Protein AF-A0A6A7AJB4-F1 (afdb_monomer_lite)

Organism: NCBI:txid1469910

Secondary structure (DSSP, 8-state):
--HHHHHHHHHHHHHHHHHHHHHHHT--TTS-TT-SEETTTEEHHHHHHHHHHHTTTTSS-HHHHHHHHHHHHHHHHHHHHHHHHHHHHHHHH-HHHHHHHHHHHHHHH-TTHHHH-PPP-HHHHHH-HHHHHHHHHHHHHH---------SS--EETTEE-

Sequence (162 aa):
MKPNARKSRDNCIEAMKLWRQHAVEHMDSSVKDDAAWDPEWGLGAIKRRNKLVDATEGLFEEEGRASIDLALIWSLNSNVIPASFWYLTEVLASKDIFERIQNEIEHECGPGIASSGEMLDPVRQINNALLQAVYAETLRLHVATLITRTVKKGQTVRSWLL

pLDDT: mean 89.17, std 8.49, range [57.12, 97.62]

Radius of gyration: 21.43 Å; chains: 1; bounding box: 51×44×53 Å

Foldseek 3Di:
DPPVVVVVVVVQLVVLLVLVVQLVVPPDPVDDLPDCQDPSQGGSVSVVVVVVVVVVVPPDDSSRNSVVVSVVVCVCCVPVVLLVVLLVVVLVVDPVLVVVVVVQCCVVVPPQCVPPVDDDPVVVLVPDPSNVVSSVVSCVVPPDDDDDDDDPDFDDDPNDTD

InterPro domains:
  IPR036396 Cytochrome P450 superfamily [G3DSA:1.10.630.10] (1-162)
  IPR036396 Cytochrome P450 superfamily [SSF48264] (44-159)
  IPR050529 Lanosterol 14-alpha demethylase-like [PTHR24304] (3-158)

Structure (mmCIF, N/CA/C/O backbone):
data_AF-A0A6A7AJB4-F1
#
_entry.id   AF-A0A6A7AJB4-F1
#
loop_
_atom_site.group_PDB
_atom_site.id
_atom_site.type_symbol
_atom_site.label_atom_id
_atom_site.label_alt_id
_atom_site.label_comp_id
_atom_site.label_asym_id
_atom_site.label_entity_id
_atom_site.label_seq_id
_atom_site.pdbx_PDB_ins_code
_atom_site.Cartn_x
_atom_site.Cartn_y
_atom_site.Cartn_z
_atom_site.occupancy
_atom_site.B_iso_or_equiv
_atom_site.auth_seq_id
_atom_site.auth_comp_id
_atom_site.auth_asym_id
_atom_site.auth_atom_id
_atom_site.pdbx_PDB_model_num
ATOM 1 N N . MET A 1 1 ? -13.708 -0.294 -22.972 1.00 58.53 1 MET A N 1
ATOM 2 C CA . MET A 1 1 ? -13.117 0.790 -22.148 1.00 58.53 1 MET A CA 1
ATOM 3 C C . MET A 1 1 ? -13.329 2.115 -22.878 1.00 58.53 1 MET A C 1
ATOM 5 O O . MET A 1 1 ? -13.199 2.113 -24.096 1.00 58.53 1 MET A O 1
ATOM 9 N N . LYS A 1 2 ? -13.708 3.213 -22.204 1.00 80.31 2 LYS A N 1
ATOM 10 C CA . LYS A 1 2 ? -13.909 4.520 -22.873 1.00 80.31 2 LYS A CA 1
ATOM 11 C C . LYS A 1 2 ? -12.577 4.997 -23.500 1.00 80.31 2 LYS A C 1
ATOM 13 O O . LYS A 1 2 ? -11.558 4.853 -22.823 1.00 80.31 2 LYS A O 1
ATOM 18 N N . PRO A 1 3 ? -12.544 5.573 -24.722 1.00 76.06 3 PRO A N 1
ATOM 19 C CA . PRO A 1 3 ? -11.293 5.928 -25.415 1.00 76.06 3 PRO A CA 1
ATOM 20 C C . PRO A 1 3 ? -10.328 6.782 -24.580 1.00 76.06 3 PRO A C 1
ATOM 22 O O . PRO A 1 3 ? -9.131 6.508 -24.533 1.00 76.06 3 PRO A O 1
ATOM 25 N N . ASN A 1 4 ? -10.861 7.747 -23.828 1.00 89.31 4 ASN A N 1
ATOM 26 C CA . ASN A 1 4 ? -10.058 8.621 -22.970 1.00 89.31 4 ASN A CA 1
ATOM 27 C C . ASN A 1 4 ? -9.389 7.867 -21.813 1.00 89.31 4 ASN A C 1
ATOM 29 O O . ASN A 1 4 ? -8.242 8.148 -21.495 1.00 89.31 4 ASN A O 1
ATOM 33 N N . ALA A 1 5 ? -10.060 6.870 -21.229 1.00 88.38 5 ALA A N 1
ATOM 34 C CA . ALA A 1 5 ? -9.483 6.066 -20.151 1.00 88.38 5 ALA A CA 1
ATOM 35 C C . ALA A 1 5 ? -8.301 5.219 -20.644 1.00 88.38 5 ALA A C 1
ATOM 37 O O . ALA A 1 5 ? -7.328 5.033 -19.919 1.00 88.38 5 ALA A O 1
ATOM 38 N N . ARG A 1 6 ? -8.365 4.743 -21.897 1.00 89.31 6 ARG A N 1
ATOM 39 C CA . ARG A 1 6 ? -7.240 4.046 -22.532 1.00 89.31 6 ARG A CA 1
ATOM 40 C C . ARG A 1 6 ? -6.056 4.986 -22.700 1.00 89.31 6 ARG A C 1
ATOM 42 O O . ARG A 1 6 ? -4.981 4.671 -22.215 1.00 89.31 6 ARG A O 1
ATOM 49 N N . LYS A 1 7 ? -6.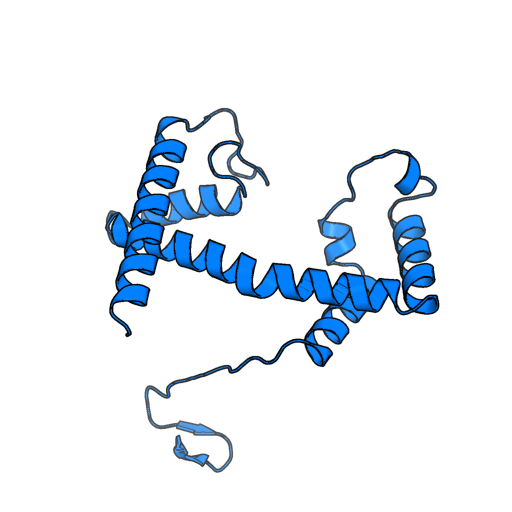288 6.166 -23.280 1.00 94.12 7 LYS A N 1
ATOM 50 C CA . LYS A 1 7 ? -5.242 7.177 -23.463 1.00 94.12 7 LYS A CA 1
ATOM 51 C C . LYS A 1 7 ? -4.581 7.576 -22.138 1.00 94.12 7 LYS A C 1
ATOM 53 O O . LYS A 1 7 ? -3.364 7.645 -22.068 1.00 94.12 7 LYS A O 1
ATOM 58 N N . SER A 1 8 ? -5.363 7.798 -21.079 1.00 93.94 8 SER A N 1
ATOM 59 C CA . SER A 1 8 ? -4.820 8.125 -19.755 1.00 93.94 8 SER A CA 1
ATOM 60 C C . SER A 1 8 ? -3.950 7.007 -19.188 1.00 93.94 8 SER A C 1
ATOM 62 O O . SER A 1 8 ? -2.867 7.283 -18.686 1.00 93.94 8 SER A O 1
ATOM 64 N N . ARG A 1 9 ? -4.395 5.750 -19.294 1.00 94.06 9 ARG A N 1
ATOM 65 C CA . ARG A 1 9 ? -3.598 4.597 -18.864 1.00 94.06 9 ARG A CA 1
ATOM 66 C C . ARG A 1 9 ? -2.296 4.501 -19.657 1.00 94.06 9 ARG A C 1
ATOM 68 O O . ARG A 1 9 ? -1.250 4.314 -19.052 1.00 94.06 9 ARG A O 1
ATOM 75 N N . ASP A 1 10 ? -2.366 4.638 -20.977 1.00 95.44 10 ASP A N 1
ATOM 76 C CA . ASP A 1 10 ? -1.194 4.533 -21.848 1.00 95.44 10 ASP A CA 1
ATOM 77 C C . ASP A 1 10 ? -0.172 5.636 -21.495 1.00 95.44 10 ASP A C 1
ATOM 79 O O . ASP A 1 10 ? 1.005 5.344 -21.317 1.00 95.44 10 ASP A O 1
ATOM 83 N N . ASN A 1 11 ? -0.624 6.866 -21.216 1.00 96.31 11 ASN A N 1
ATOM 84 C CA . ASN A 1 11 ? 0.245 7.933 -20.701 1.00 96.31 11 ASN A CA 1
ATOM 85 C C . ASN A 1 11 ? 0.918 7.572 -19.362 1.00 96.31 11 ASN A C 1
ATOM 87 O O . ASN A 1 11 ? 2.086 7.891 -19.156 1.00 96.31 11 ASN A O 1
ATOM 91 N N . CYS A 1 12 ? 0.195 6.932 -18.435 1.00 96.56 12 CYS A N 1
ATOM 92 C CA . CYS A 1 12 ? 0.773 6.490 -17.163 1.00 96.56 12 CYS A CA 1
ATOM 93 C C . CYS A 1 12 ? 1.829 5.396 -17.361 1.00 96.56 12 CYS A C 1
ATOM 95 O O . CYS A 1 12 ? 2.833 5.396 -16.657 1.00 96.56 12 CYS A O 1
ATOM 97 N N . ILE A 1 13 ? 1.614 4.480 -18.308 1.00 97.00 13 ILE A N 1
ATOM 98 C CA . ILE A 1 13 ? 2.590 3.437 -18.644 1.00 97.00 13 ILE A CA 1
ATOM 99 C C . ILE A 1 13 ? 3.866 4.075 -19.200 1.00 97.00 13 ILE A C 1
ATOM 101 O O . ILE A 1 13 ? 4.949 3.746 -18.727 1.00 97.00 13 ILE A O 1
ATOM 105 N N . GLU A 1 14 ? 3.751 5.028 -20.127 1.00 97.62 14 GLU A N 1
ATOM 106 C CA . GLU A 1 14 ? 4.916 5.751 -20.657 1.00 97.62 14 GLU A CA 1
ATOM 107 C C . GLU A 1 14 ? 5.670 6.517 -19.560 1.00 97.62 14 GLU A C 1
ATOM 109 O O . GLU A 1 14 ? 6.895 6.465 -19.495 1.00 97.62 14 GLU A O 1
ATOM 114 N N . ALA A 1 15 ? 4.958 7.151 -18.624 1.00 96.94 15 ALA A N 1
ATOM 115 C CA . ALA A 1 15 ? 5.594 7.791 -17.473 1.00 96.94 15 ALA A CA 1
ATOM 116 C C . ALA A 1 15 ? 6.353 6.787 -16.582 1.00 96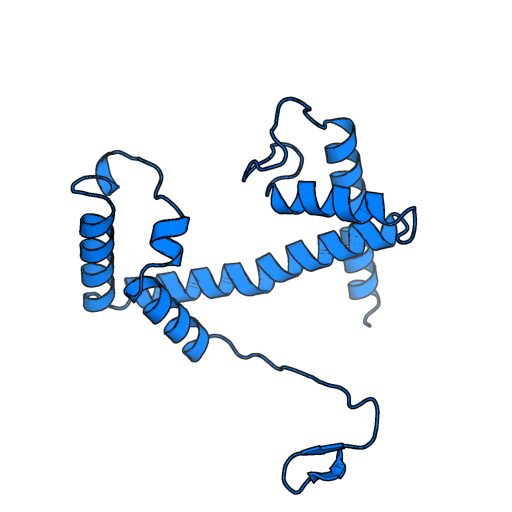.94 15 ALA A C 1
ATOM 118 O O . ALA A 1 15 ? 7.444 7.097 -16.104 1.00 96.94 15 ALA A O 1
ATOM 119 N N . MET A 1 16 ? 5.812 5.579 -16.379 1.00 95.56 16 MET A N 1
ATOM 120 C CA . MET A 1 16 ? 6.500 4.524 -15.625 1.00 95.56 16 MET A CA 1
ATOM 121 C C . MET A 1 16 ? 7.745 4.007 -16.352 1.00 95.56 16 MET A C 1
ATOM 123 O O . MET A 1 16 ? 8.742 3.734 -15.688 1.00 95.56 16 MET A O 1
ATOM 127 N N . LYS A 1 17 ? 7.724 3.903 -17.688 1.00 95.69 17 LYS A N 1
ATOM 128 C CA . LYS A 1 17 ? 8.914 3.552 -18.484 1.00 95.69 17 LYS A CA 1
ATOM 129 C C 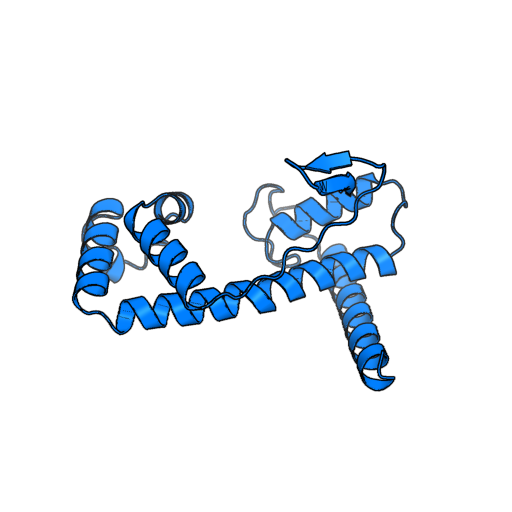. LYS A 1 17 ? 10.032 4.571 -18.277 1.00 95.69 17 LYS A C 1
ATOM 131 O O . LYS A 1 17 ? 11.135 4.193 -17.898 1.00 95.69 17 LYS A O 1
ATOM 136 N N . LEU A 1 18 ? 9.709 5.860 -18.415 1.00 96.00 18 LEU A N 1
ATOM 137 C CA . LEU A 1 18 ? 10.660 6.956 -18.208 1.00 96.00 18 LEU A CA 1
ATOM 138 C C . LEU A 1 18 ? 11.238 6.961 -16.788 1.00 96.00 18 LEU A C 1
ATOM 140 O O . LEU A 1 18 ? 12.451 7.061 -16.617 1.00 96.00 18 LEU A O 1
ATOM 144 N N . TRP A 1 19 ? 10.386 6.816 -15.768 1.00 95.00 19 TRP A N 1
ATOM 145 C CA . TRP A 1 19 ? 10.837 6.724 -14.377 1.00 95.00 19 TRP A CA 1
ATOM 146 C C . TRP A 1 19 ? 11.762 5.521 -14.156 1.00 95.00 19 TRP A C 1
ATOM 148 O O . TRP A 1 19 ? 12.808 5.647 -13.525 1.00 95.00 19 TRP A O 1
ATOM 158 N N . ARG A 1 20 ? 11.411 4.357 -14.708 1.00 92.75 20 ARG A N 1
ATOM 159 C CA . ARG A 1 20 ? 12.209 3.139 -14.554 1.00 92.75 20 ARG A CA 1
ATOM 160 C C . ARG A 1 20 ? 13.561 3.260 -15.247 1.00 92.75 20 ARG A C 1
ATOM 162 O O . ARG A 1 20 ? 14.568 2.865 -14.668 1.00 92.75 20 ARG A O 1
ATOM 169 N N . GLN A 1 21 ? 13.585 3.799 -16.463 1.00 93.12 21 GLN A N 1
ATOM 170 C CA . GLN A 1 21 ? 14.820 4.074 -17.187 1.00 93.12 21 GLN A CA 1
ATOM 171 C C . GLN A 1 21 ? 15.724 4.995 -16.361 1.00 93.12 21 GLN A C 1
ATOM 173 O O . GLN A 1 21 ? 16.880 4.654 -16.125 1.00 93.12 21 GLN A O 1
ATOM 178 N N . HIS A 1 22 ? 15.167 6.090 -15.836 1.00 95.00 22 HIS A N 1
ATOM 179 C CA . HIS A 1 22 ? 15.890 7.006 -14.959 1.00 95.00 22 HIS A CA 1
ATOM 180 C C . HIS A 1 22 ? 16.489 6.285 -13.743 1.00 95.00 22 HIS A C 1
ATOM 182 O O . HIS A 1 22 ? 17.683 6.421 -13.482 1.00 95.00 22 HIS A O 1
ATOM 188 N N . ALA A 1 23 ? 15.698 5.455 -13.057 1.00 93.38 23 ALA A N 1
ATOM 189 C CA . ALA A 1 23 ? 16.143 4.744 -11.861 1.00 93.38 23 ALA A CA 1
ATOM 190 C C . ALA A 1 23 ? 17.221 3.675 -12.131 1.00 93.38 23 ALA A C 1
ATOM 192 O O . ALA A 1 23 ? 18.018 3.342 -11.250 1.00 93.38 23 ALA A O 1
ATOM 193 N N . VAL A 1 24 ? 17.257 3.114 -13.345 1.00 90.94 24 VAL A N 1
ATOM 194 C CA . VAL A 1 24 ? 18.332 2.213 -13.789 1.00 90.94 24 VAL A CA 1
ATOM 195 C C . VAL A 1 24 ? 19.600 3.003 -14.108 1.00 90.94 24 VAL A C 1
ATOM 197 O O . VAL A 1 24 ? 20.680 2.609 -13.674 1.00 90.94 24 VAL A O 1
ATOM 200 N N . GLU A 1 25 ? 19.477 4.107 -14.844 1.00 94.75 25 GLU A N 1
ATOM 201 C CA . GLU A 1 25 ? 20.607 4.949 -15.259 1.00 94.75 25 GLU A CA 1
ATOM 202 C C . GLU A 1 25 ? 21.335 5.589 -14.070 1.00 94.75 25 GLU A C 1
ATOM 204 O O . GLU A 1 25 ? 22.556 5.732 -14.106 1.00 94.75 25 GLU A O 1
ATOM 209 N N . HIS A 1 26 ? 20.604 5.925 -13.005 1.00 94.38 26 HIS A N 1
ATOM 210 C CA . HIS A 1 26 ? 21.139 6.588 -11.811 1.00 94.38 26 HIS A CA 1
ATOM 211 C C . HIS A 1 26 ? 21.393 5.621 -10.647 1.00 94.38 26 HIS A C 1
ATOM 213 O O . HIS A 1 26 ? 21.611 6.052 -9.517 1.00 94.38 26 HIS A O 1
ATOM 219 N N . MET A 1 27 ? 21.374 4.308 -10.900 1.00 87.81 27 MET A N 1
ATOM 220 C CA . MET A 1 27 ? 21.479 3.301 -9.848 1.00 87.81 27 MET A CA 1
ATOM 221 C C . MET A 1 27 ? 22.748 3.477 -9.002 1.00 87.81 27 MET A C 1
ATOM 223 O O . MET A 1 27 ? 23.868 3.274 -9.473 1.00 87.81 27 MET A O 1
ATOM 227 N N . ASP A 1 28 ? 22.558 3.754 -7.712 1.00 88.56 28 ASP A N 1
ATOM 228 C CA . ASP A 1 28 ? 23.656 3.827 -6.757 1.00 88.56 28 ASP A CA 1
ATOM 229 C C . ASP A 1 28 ? 23.984 2.440 -6.180 1.00 88.56 28 ASP A C 1
ATOM 231 O O . ASP A 1 28 ? 23.202 1.819 -5.449 1.00 88.56 28 ASP A O 1
ATOM 235 N N . SER A 1 29 ? 25.182 1.957 -6.513 1.00 86.62 29 SER A N 1
ATOM 236 C CA . SER A 1 29 ? 25.749 0.704 -5.998 1.00 86.62 29 SER A CA 1
ATOM 237 C C . SER A 1 29 ? 26.079 0.738 -4.499 1.00 86.62 29 SER A C 1
ATOM 239 O O . SER A 1 29 ? 26.247 -0.320 -3.892 1.00 86.62 29 SER A O 1
ATOM 241 N N . SER A 1 30 ? 26.153 1.925 -3.888 1.00 91.31 30 SER A N 1
ATOM 242 C CA . SER A 1 30 ? 26.402 2.092 -2.454 1.00 91.31 30 SER A CA 1
ATOM 243 C C . SER A 1 30 ? 25.172 1.762 -1.596 1.00 91.31 30 SER A C 1
ATOM 245 O O . SER A 1 30 ? 25.304 1.343 -0.440 1.00 91.31 30 SER A O 1
ATOM 247 N N . VAL A 1 31 ? 23.967 1.886 -2.168 1.00 89.31 31 VAL A N 1
ATOM 248 C CA . VAL A 1 31 ? 22.710 1.563 -1.489 1.00 89.31 31 VAL A CA 1
ATOM 249 C C . VAL A 1 31 ? 22.545 0.051 -1.421 1.00 89.31 31 VAL A C 1
ATOM 251 O O . VAL A 1 31 ? 22.344 -0.618 -2.440 1.00 89.31 31 VAL A O 1
ATOM 254 N N . LYS A 1 32 ? 22.574 -0.482 -0.195 1.00 90.75 32 LYS A N 1
ATOM 255 C CA . LYS A 1 32 ? 22.391 -1.913 0.071 1.00 90.75 32 LYS A CA 1
ATOM 256 C C . LYS A 1 32 ? 21.082 -2.435 -0.521 1.00 90.75 32 LYS A C 1
ATOM 258 O O . LYS A 1 32 ? 20.047 -1.775 -0.483 1.00 90.75 32 LYS A O 1
ATOM 263 N N . ASP A 1 33 ? 21.107 -3.673 -0.996 1.00 85.69 33 ASP A N 1
ATOM 264 C CA . ASP A 1 33 ? 19.942 -4.322 -1.610 1.00 85.69 33 ASP A CA 1
ATOM 265 C C . ASP A 1 33 ? 18.758 -4.527 -0.651 1.00 85.69 33 ASP A C 1
ATOM 267 O O . ASP A 1 33 ? 17.592 -4.560 -1.066 1.00 85.69 33 ASP A O 1
ATOM 271 N N . ASP A 1 34 ? 19.050 -4.678 0.638 1.00 88.06 34 ASP A N 1
ATOM 272 C CA . ASP A 1 34 ? 18.076 -4.843 1.713 1.00 88.06 34 ASP A CA 1
ATOM 273 C C . ASP A 1 34 ? 17.607 -3.511 2.313 1.00 88.06 34 ASP A C 1
ATOM 275 O O . ASP A 1 34 ? 16.730 -3.514 3.178 1.00 88.06 34 ASP A O 1
ATOM 279 N N . ALA A 1 35 ? 18.111 -2.373 1.819 1.00 90.81 35 ALA A N 1
ATOM 280 C CA . ALA A 1 35 ? 17.665 -1.065 2.268 1.00 90.81 35 ALA A CA 1
ATOM 281 C C . ALA A 1 35 ? 16.141 -0.928 2.115 1.00 90.81 35 ALA A C 1
ATOM 283 O O . ALA A 1 35 ? 15.522 -1.411 1.155 1.00 90.81 35 ALA A O 1
ATOM 284 N N . ALA A 1 36 ? 15.516 -0.274 3.095 1.00 88.56 36 ALA A N 1
ATOM 285 C CA . ALA A 1 36 ? 14.089 0.029 3.053 1.00 88.56 36 ALA A CA 1
ATOM 286 C C . ALA A 1 36 ? 13.769 1.106 2.004 1.00 88.56 36 ALA A C 1
ATOM 288 O O . ALA A 1 36 ? 12.674 1.104 1.438 1.00 88.56 36 ALA A O 1
ATOM 289 N N . TRP A 1 37 ? 14.736 1.980 1.719 1.00 91.19 37 TRP A N 1
ATOM 290 C CA . TRP A 1 37 ? 14.620 3.106 0.803 1.00 91.19 37 TRP A CA 1
ATOM 291 C C . TRP A 1 37 ? 15.847 3.210 -0.105 1.00 91.19 37 TRP A C 1
ATOM 293 O O . TRP A 1 37 ? 16.969 2.946 0.325 1.00 91.19 37 TRP A O 1
ATOM 303 N N . ASP A 1 38 ? 15.613 3.625 -1.341 1.00 93.19 38 ASP A N 1
ATOM 304 C CA . ASP A 1 38 ? 16.599 3.934 -2.365 1.00 93.19 38 ASP A CA 1
ATOM 305 C C . ASP A 1 38 ? 16.189 5.264 -3.030 1.00 93.19 38 ASP A C 1
ATOM 307 O O . ASP A 1 38 ? 15.012 5.421 -3.358 1.00 93.19 38 ASP A O 1
ATOM 311 N N . PRO A 1 39 ? 17.093 6.244 -3.203 1.00 92.94 39 PRO A N 1
ATOM 312 C CA . PRO A 1 39 ? 16.736 7.549 -3.766 1.00 92.94 39 PRO A CA 1
ATOM 313 C C . PRO A 1 39 ? 16.101 7.486 -5.159 1.00 92.94 39 PRO A C 1
ATOM 315 O O . PRO A 1 39 ? 15.201 8.270 -5.449 1.00 92.94 39 PRO A O 1
ATOM 318 N N . GLU A 1 40 ? 16.523 6.528 -5.983 1.00 93.19 40 GLU A N 1
ATOM 319 C CA . GLU A 1 40 ? 16.086 6.397 -7.372 1.00 93.19 40 GLU A CA 1
ATOM 320 C C . GLU A 1 40 ? 14.844 5.509 -7.491 1.00 93.19 40 GLU A C 1
ATOM 322 O O . GLU A 1 40 ? 13.898 5.795 -8.231 1.00 93.19 40 GLU A O 1
ATOM 327 N N . TRP A 1 41 ? 14.820 4.422 -6.717 1.00 91.75 41 TRP A N 1
ATOM 328 C CA . TRP A 1 41 ? 13.748 3.424 -6.760 1.00 91.75 41 TRP A CA 1
ATOM 329 C C . TRP A 1 41 ? 12.622 3.668 -5.747 1.00 91.75 41 TRP A C 1
ATOM 331 O O . TRP A 1 41 ? 11.587 2.996 -5.800 1.00 91.75 41 TRP A O 1
ATOM 341 N N . GLY A 1 42 ? 12.802 4.601 -4.814 1.00 90.88 42 GLY A N 1
ATOM 342 C CA . GLY A 1 42 ? 11.902 4.833 -3.692 1.00 90.88 42 GLY A CA 1
ATOM 343 C C . GLY A 1 42 ? 11.918 3.665 -2.708 1.00 90.88 42 GLY A C 1
ATOM 344 O O . GLY A 1 42 ? 12.943 3.337 -2.114 1.00 90.88 42 GLY A O 1
ATOM 345 N N . LEU A 1 43 ? 10.774 3.004 -2.514 1.00 88.50 43 LEU A N 1
ATOM 346 C CA . LEU A 1 43 ? 10.703 1.828 -1.644 1.00 88.50 43 LEU A CA 1
ATOM 347 C C . LEU A 1 43 ? 11.678 0.748 -2.137 1.00 88.50 43 LEU A C 1
ATOM 349 O O . LEU A 1 43 ? 11.551 0.254 -3.257 1.00 88.50 43 LEU A O 1
ATOM 353 N N . GLY A 1 44 ? 12.587 0.282 -1.278 1.00 90.00 44 GLY A N 1
ATOM 354 C CA . GLY A 1 44 ? 13.590 -0.725 -1.648 1.00 90.00 44 GLY A CA 1
ATOM 355 C C . GLY A 1 44 ? 12.982 -2.057 -2.109 1.00 90.00 44 GLY A C 1
ATOM 356 O O . GLY A 1 44 ? 13.587 -2.804 -2.878 1.00 90.00 44 GLY A O 1
ATOM 357 N N . ALA A 1 45 ? 11.732 -2.339 -1.724 1.00 88.00 45 ALA A N 1
ATOM 358 C CA . ALA A 1 45 ? 10.963 -3.459 -2.261 1.00 88.00 45 ALA A CA 1
ATOM 359 C C . ALA A 1 45 ? 10.763 -3.368 -3.787 1.00 88.00 45 ALA A C 1
ATOM 361 O O . ALA A 1 45 ? 10.754 -4.398 -4.460 1.00 88.00 45 ALA A O 1
ATOM 362 N N . ILE A 1 46 ? 10.651 -2.159 -4.346 1.00 89.44 46 ILE A N 1
ATOM 363 C CA . ILE A 1 46 ? 10.515 -1.927 -5.788 1.00 89.44 46 ILE A CA 1
ATOM 364 C C . ILE A 1 46 ? 11.849 -2.202 -6.498 1.00 89.44 46 ILE A C 1
ATOM 366 O O . ILE A 1 46 ? 11.854 -2.924 -7.495 1.00 89.44 46 ILE A O 1
ATOM 370 N N . LYS A 1 47 ? 12.986 -1.764 -5.933 1.00 90.06 47 LYS A N 1
ATOM 371 C CA . LYS A 1 47 ? 14.338 -2.118 -6.423 1.00 90.06 47 LYS A CA 1
ATOM 372 C C . LYS A 1 47 ? 14.553 -3.633 -6.452 1.00 90.06 47 LYS A C 1
ATOM 374 O O . LYS A 1 47 ? 14.959 -4.196 -7.467 1.00 90.06 47 LYS A O 1
ATOM 379 N N . ARG A 1 48 ? 14.223 -4.331 -5.359 1.00 89.50 48 ARG A N 1
ATOM 380 C CA . ARG A 1 48 ? 14.315 -5.803 -5.290 1.00 89.50 48 ARG A CA 1
ATOM 381 C C . ARG A 1 48 ? 13.406 -6.478 -6.314 1.00 89.50 48 ARG A C 1
ATOM 383 O O . ARG A 1 48 ? 13.814 -7.427 -6.979 1.00 89.50 48 ARG A O 1
ATOM 390 N N . ARG A 1 49 ? 12.192 -5.957 -6.493 1.00 87.25 49 ARG A N 1
ATOM 391 C CA . ARG A 1 49 ? 11.258 -6.442 -7.509 1.00 87.25 49 ARG A CA 1
ATOM 392 C C . ARG A 1 49 ? 11.790 -6.221 -8.928 1.00 87.25 49 ARG A C 1
AT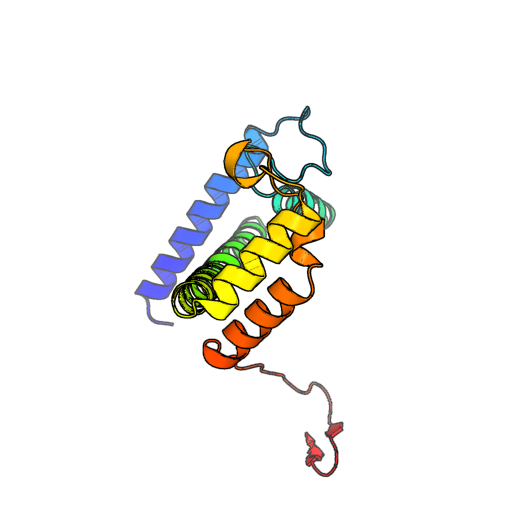OM 394 O O . ARG A 1 49 ? 11.600 -7.101 -9.760 1.00 87.25 49 ARG A O 1
ATOM 401 N N . ASN A 1 50 ? 12.493 -5.119 -9.205 1.00 86.94 50 ASN A N 1
ATOM 402 C CA . ASN A 1 50 ? 13.177 -4.925 -10.486 1.00 86.94 50 ASN A CA 1
ATOM 403 C C . ASN A 1 50 ? 14.150 -6.077 -10.778 1.00 86.94 50 ASN A C 1
ATOM 405 O O . ASN A 1 50 ? 14.030 -6.679 -11.845 1.00 86.94 50 ASN A O 1
ATOM 409 N N . LYS A 1 51 ? 14.995 -6.453 -9.805 1.00 86.44 51 LYS A N 1
ATOM 410 C CA . LYS A 1 51 ? 15.936 -7.581 -9.942 1.00 86.44 51 LYS A CA 1
ATOM 411 C C . LYS A 1 51 ? 15.232 -8.914 -10.200 1.00 86.44 51 LYS A C 1
ATOM 413 O O . LYS A 1 51 ? 15.677 -9.690 -11.037 1.00 86.44 51 LYS A O 1
ATOM 418 N N . LEU A 1 52 ? 14.116 -9.173 -9.511 1.00 86.25 52 LEU A N 1
ATOM 419 C CA . LEU A 1 52 ? 13.315 -10.381 -9.748 1.00 86.25 52 LEU A CA 1
ATOM 420 C C . LEU A 1 52 ? 12.769 -10.430 -11.175 1.00 86.25 52 LEU A C 1
ATOM 422 O O . LEU A 1 52 ? 12.730 -11.498 -11.772 1.00 86.25 52 LEU A O 1
ATOM 426 N N . VAL A 1 53 ? 12.356 -9.286 -11.723 1.00 84.69 53 VAL A N 1
ATOM 427 C CA . VAL A 1 53 ? 11.891 -9.203 -13.110 1.00 84.69 53 VAL A CA 1
ATOM 428 C C . VAL A 1 53 ? 13.055 -9.378 -14.092 1.00 84.69 53 VAL A C 1
ATOM 430 O O . VAL A 1 53 ? 12.877 -10.066 -15.091 1.00 84.69 53 VAL A O 1
ATOM 433 N N . ASP A 1 54 ? 14.247 -8.840 -13.810 1.00 85.62 54 ASP A N 1
ATOM 434 C CA . ASP A 1 54 ? 15.445 -9.091 -14.636 1.00 85.62 54 ASP A CA 1
ATOM 435 C C . ASP A 1 54 ? 15.805 -10.585 -14.683 1.00 85.62 54 ASP A C 1
ATOM 437 O O . ASP A 1 54 ? 16.121 -11.117 -15.745 1.00 85.62 54 ASP A O 1
ATOM 441 N N . ALA A 1 55 ? 15.657 -11.293 -13.559 1.00 87.19 55 ALA A N 1
ATOM 442 C CA . ALA A 1 55 ? 15.898 -12.733 -13.462 1.00 87.19 55 ALA A CA 1
ATOM 443 C C . ALA A 1 55 ? 14.901 -13.601 -14.257 1.00 87.19 55 ALA A C 1
ATOM 445 O O . ALA A 1 55 ? 15.074 -14.813 -14.329 1.00 87.19 55 ALA A O 1
ATOM 446 N N . THR A 1 56 ? 13.861 -13.011 -14.857 1.00 84.94 56 THR A N 1
ATOM 447 C CA . THR A 1 56 ? 12.924 -13.736 -15.734 1.00 84.94 56 THR A CA 1
ATOM 448 C C . THR A 1 56 ? 13.398 -13.848 -17.187 1.00 84.94 56 THR A C 1
ATOM 450 O O . THR A 1 56 ? 12.626 -14.287 -18.035 1.00 84.94 56 THR A O 1
ATOM 453 N N . GLU A 1 57 ? 14.640 -13.446 -17.484 1.00 83.88 57 GLU A N 1
ATOM 454 C CA . GLU A 1 57 ? 15.309 -13.632 -18.785 1.00 83.88 57 GLU A CA 1
ATOM 455 C C . GLU A 1 57 ? 14.481 -13.137 -19.986 1.00 83.88 57 GLU A C 1
ATOM 457 O O . GLU A 1 57 ? 14.406 -13.770 -21.036 1.00 83.88 57 GLU A O 1
ATOM 462 N N . GLY A 1 58 ? 13.837 -11.977 -19.832 1.00 81.50 58 GLY A N 1
ATOM 463 C CA . GLY A 1 58 ? 13.059 -11.355 -20.906 1.00 81.50 58 GLY A CA 1
ATOM 464 C C . GLY A 1 58 ? 11.619 -11.855 -21.034 1.00 81.50 58 GLY A C 1
ATOM 465 O O . GLY A 1 58 ? 10.950 -11.492 -21.997 1.00 81.50 58 GLY A O 1
ATOM 466 N N . LEU A 1 59 ? 11.099 -12.612 -20.055 1.00 86.88 59 LEU A N 1
ATOM 467 C CA . LEU A 1 59 ? 9.675 -12.983 -20.003 1.00 86.88 59 LEU A CA 1
ATOM 468 C C . LEU A 1 59 ? 8.740 -11.762 -20.070 1.00 86.88 59 LEU A C 1
ATOM 470 O O . LEU A 1 59 ? 7.618 -11.862 -20.563 1.00 86.88 59 LEU A O 1
ATOM 474 N N . PHE A 1 60 ? 9.197 -10.616 -19.559 1.00 85.62 60 PHE A N 1
ATOM 475 C CA . PHE A 1 60 ? 8.465 -9.358 -19.593 1.00 85.62 60 PHE A CA 1
ATOM 476 C C . PHE A 1 60 ? 9.191 -8.324 -20.449 1.00 85.62 60 PHE A C 1
ATOM 478 O O . PHE A 1 60 ? 10.273 -7.854 -20.092 1.00 85.62 60 PHE A O 1
ATOM 485 N N . GLU A 1 61 ? 8.534 -7.902 -21.524 1.00 90.31 61 GLU A N 1
ATOM 486 C CA . GLU A 1 61 ? 8.896 -6.693 -22.261 1.00 90.31 61 GLU A CA 1
ATOM 487 C C . GLU A 1 61 ? 8.739 -5.448 -21.377 1.00 90.31 61 GLU A C 1
ATOM 489 O O . GLU A 1 61 ? 8.013 -5.458 -20.379 1.00 90.31 61 GLU A O 1
ATOM 494 N N . GLU A 1 62 ? 9.383 -4.348 -21.763 1.00 89.62 62 GLU A N 1
ATOM 495 C CA . GLU A 1 62 ? 9.393 -3.086 -21.015 1.00 89.62 62 GLU A CA 1
ATOM 496 C C . GLU A 1 62 ? 7.985 -2.594 -20.636 1.00 89.62 62 GLU A C 1
ATOM 498 O O . GLU A 1 62 ? 7.746 -2.202 -19.493 1.00 89.62 62 GLU A O 1
ATOM 503 N N . GLU A 1 63 ? 7.022 -2.697 -21.558 1.00 92.88 63 GLU A N 1
ATOM 504 C CA . GLU A 1 63 ? 5.622 -2.351 -21.296 1.00 92.88 63 GLU A CA 1
ATOM 505 C C . GLU A 1 63 ? 5.003 -3.215 -20.190 1.00 92.88 63 GLU A C 1
ATOM 507 O O . GLU A 1 63 ? 4.289 -2.700 -19.326 1.00 92.88 63 GLU A O 1
ATOM 512 N N . GLY A 1 64 ? 5.314 -4.513 -20.163 1.00 91.69 64 GLY A N 1
ATOM 513 C CA . GLY A 1 64 ? 4.894 -5.417 -19.097 1.00 91.69 64 GLY A CA 1
ATOM 514 C C . GLY A 1 64 ? 5.500 -5.022 -17.751 1.00 91.69 64 GLY A C 1
ATOM 515 O O . GLY A 1 64 ? 4.788 -4.958 -16.749 1.00 91.69 64 GLY A O 1
ATOM 516 N N . ARG A 1 65 ? 6.794 -4.680 -17.726 1.00 91.19 65 ARG A N 1
ATOM 517 C CA . ARG A 1 65 ? 7.491 -4.241 -16.502 1.00 91.19 65 ARG A CA 1
ATOM 518 C C . ARG A 1 65 ? 6.856 -2.964 -15.939 1.00 91.19 65 ARG A C 1
ATOM 520 O O . ARG A 1 65 ? 6.442 -2.957 -14.778 1.00 91.19 65 ARG A O 1
ATOM 527 N N . ALA A 1 66 ? 6.694 -1.948 -16.788 1.00 92.88 66 ALA A N 1
ATOM 528 C CA . ALA A 1 66 ? 6.058 -0.676 -16.450 1.00 92.88 66 ALA A CA 1
ATOM 529 C C . ALA A 1 66 ? 4.597 -0.851 -16.008 1.00 92.88 66 ALA A C 1
ATOM 531 O O . ALA A 1 66 ? 4.149 -0.211 -15.059 1.00 92.88 66 ALA A O 1
ATOM 532 N N . SER A 1 67 ? 3.855 -1.765 -16.641 1.00 93.38 67 SER A N 1
ATOM 533 C CA . SER A 1 67 ? 2.467 -2.059 -16.270 1.00 93.38 67 SER A CA 1
ATOM 534 C C . SER A 1 67 ? 2.344 -2.639 -14.862 1.00 93.38 67 SER A C 1
ATOM 536 O O . SER A 1 67 ? 1.410 -2.293 -14.138 1.00 93.38 67 SER A O 1
ATOM 538 N N . ILE A 1 68 ? 3.270 -3.506 -14.438 1.00 90.94 68 ILE A N 1
ATOM 539 C CA . ILE A 1 68 ? 3.218 -4.061 -13.080 1.00 90.94 68 ILE A CA 1
ATOM 540 C C . ILE A 1 68 ? 3.629 -3.003 -12.040 1.00 90.94 68 ILE A C 1
ATOM 542 O O . ILE A 1 68 ? 3.035 -2.951 -10.963 1.00 90.94 68 ILE A O 1
ATOM 546 N N . ASP A 1 69 ? 4.596 -2.132 -12.349 1.00 91.12 69 ASP A N 1
ATOM 547 C CA . ASP A 1 69 ? 4.928 -0.990 -11.480 1.00 91.12 69 ASP A CA 1
ATOM 548 C C . ASP A 1 69 ? 3.731 -0.037 -11.341 1.00 91.12 69 ASP A C 1
ATOM 550 O O . ASP A 1 69 ? 3.369 0.347 -10.225 1.00 91.12 69 ASP A O 1
ATOM 554 N N . LEU A 1 70 ? 3.041 0.249 -12.454 1.00 94.12 70 LEU A N 1
ATOM 555 C CA . LEU A 1 70 ? 1.812 1.041 -12.465 1.00 94.12 70 LEU A CA 1
ATOM 556 C C . LEU A 1 70 ? 0.711 0.398 -11.608 1.00 94.12 70 LEU A C 1
ATOM 558 O O . LEU A 1 70 ? 0.008 1.084 -10.866 1.00 94.12 70 LEU A O 1
ATOM 562 N N . ALA A 1 71 ? 0.553 -0.925 -11.686 1.00 93.12 71 ALA A N 1
ATOM 563 C CA . ALA A 1 71 ? -0.414 -1.645 -10.866 1.00 93.12 71 ALA A CA 1
ATOM 564 C C . ALA A 1 71 ? -0.095 -1.517 -9.368 1.00 93.12 71 ALA A C 1
ATOM 566 O O . ALA A 1 71 ? -1.010 -1.347 -8.560 1.00 93.12 71 ALA A O 1
ATOM 567 N N . LEU A 1 72 ? 1.187 -1.552 -8.990 1.00 90.88 72 LEU A N 1
ATOM 568 C CA . LEU A 1 72 ? 1.617 -1.400 -7.601 1.00 90.88 72 LEU A CA 1
ATOM 569 C C . LEU A 1 72 ? 1.349 0.014 -7.073 1.00 90.88 72 LEU A C 1
ATOM 571 O O . LEU A 1 72 ? 0.703 0.155 -6.034 1.00 90.88 72 LEU A O 1
ATOM 575 N N . ILE A 1 73 ? 1.783 1.058 -7.789 1.00 91.56 73 ILE A N 1
ATOM 576 C CA . ILE A 1 73 ? 1.547 2.449 -7.370 1.00 91.56 73 ILE A CA 1
ATOM 577 C C . ILE A 1 73 ? 0.048 2.757 -7.309 1.00 91.56 73 ILE A C 1
ATOM 579 O O . ILE A 1 73 ? -0.414 3.383 -6.356 1.00 91.56 73 ILE A O 1
ATOM 583 N N . TRP A 1 74 ? -0.739 2.261 -8.267 1.00 93.69 74 TRP A N 1
ATOM 584 C CA . TRP A 1 74 ? -2.193 2.393 -8.232 1.00 93.69 74 TRP A CA 1
ATOM 585 C C . TRP A 1 74 ? -2.794 1.681 -7.015 1.00 93.69 74 TRP A C 1
ATOM 587 O O . TRP A 1 74 ? -3.635 2.259 -6.329 1.00 93.69 74 TRP A O 1
ATOM 597 N N . SER A 1 75 ? -2.343 0.463 -6.702 1.00 91.75 75 SER A N 1
ATOM 598 C CA . SER A 1 75 ? -2.842 -0.311 -5.555 1.00 91.75 75 SER A CA 1
ATOM 599 C C . SER A 1 75 ? -2.546 0.385 -4.226 1.00 91.75 75 SER A C 1
ATOM 601 O O . SER A 1 75 ? -3.425 0.467 -3.370 1.00 91.75 75 SER A O 1
ATOM 603 N N . LEU A 1 76 ? -1.341 0.942 -4.068 1.00 90.12 76 LEU A N 1
ATOM 604 C CA . LEU A 1 76 ? -0.961 1.696 -2.872 1.00 90.12 76 LEU A CA 1
ATOM 605 C C . LEU A 1 76 ? -1.808 2.964 -2.725 1.00 90.12 76 LEU A C 1
ATOM 607 O O . LEU A 1 76 ? -2.407 3.183 -1.677 1.00 90.12 76 LEU A O 1
ATOM 611 N N . ASN A 1 77 ? -1.937 3.761 -3.787 1.00 92.56 77 ASN A N 1
ATOM 612 C CA . ASN A 1 77 ? -2.704 5.007 -3.729 1.00 92.56 77 ASN A CA 1
ATOM 613 C C . ASN A 1 77 ? -4.210 4.778 -3.537 1.00 92.56 77 ASN A C 1
ATOM 615 O O . ASN A 1 77 ? -4.863 5.550 -2.844 1.00 92.56 77 ASN A O 1
ATOM 619 N N . SER A 1 78 ? -4.773 3.724 -4.129 1.00 93.00 78 SER A N 1
ATOM 620 C CA . SER A 1 78 ? -6.213 3.443 -4.043 1.00 93.00 78 SER A CA 1
ATOM 621 C C . SER A 1 78 ? -6.647 2.797 -2.727 1.00 93.00 78 SER A C 1
ATOM 623 O O . SER A 1 78 ? -7.821 2.897 -2.386 1.00 93.00 78 SER A O 1
ATOM 625 N N . ASN A 1 79 ? -5.733 2.160 -1.984 1.00 91.88 79 ASN A N 1
ATOM 626 C CA . ASN A 1 79 ? -6.066 1.460 -0.738 1.00 91.88 79 ASN A CA 1
ATOM 627 C C . ASN A 1 79 ? -5.426 2.100 0.494 1.00 91.88 79 ASN A C 1
ATOM 629 O O . ASN A 1 79 ? -6.119 2.352 1.476 1.00 91.88 79 ASN A O 1
ATOM 633 N N . VAL A 1 80 ? -4.119 2.379 0.455 1.00 91.62 80 VAL A N 1
ATOM 634 C CA . VAL A 1 80 ? -3.383 2.864 1.632 1.00 91.62 80 VAL A CA 1
ATOM 635 C C . VAL A 1 80 ? -3.814 4.280 1.983 1.00 91.62 80 VAL A C 1
ATOM 637 O O . VAL A 1 80 ? -4.118 4.532 3.141 1.00 91.62 80 VAL A O 1
ATOM 640 N N . ILE A 1 81 ? -3.929 5.182 1.000 1.00 93.50 81 ILE A N 1
ATOM 641 C CA . ILE A 1 81 ? -4.327 6.573 1.272 1.00 93.50 81 ILE A CA 1
ATOM 642 C C . ILE A 1 81 ? -5.718 6.642 1.930 1.00 93.50 81 ILE A C 1
ATOM 644 O O . ILE A 1 81 ? -5.818 7.244 3.002 1.00 93.50 81 ILE A O 1
ATOM 648 N N . PRO A 1 82 ? -6.784 6.013 1.385 1.00 94.12 82 PRO A N 1
ATOM 649 C CA . PRO A 1 82 ? -8.086 6.021 2.050 1.00 94.12 82 PRO A CA 1
ATOM 650 C C . PRO A 1 82 ? -8.075 5.328 3.415 1.00 94.12 82 PRO A C 1
ATOM 652 O O . PRO A 1 82 ? -8.687 5.835 4.352 1.00 94.12 82 PRO A O 1
ATOM 655 N N . ALA A 1 83 ? -7.370 4.201 3.555 1.00 94.44 83 ALA A N 1
ATOM 656 C CA . ALA A 1 83 ? -7.280 3.500 4.833 1.00 94.44 83 ALA A CA 1
ATOM 657 C C . ALA A 1 83 ? -6.599 4.364 5.905 1.00 94.44 83 ALA A C 1
ATOM 659 O O . ALA A 1 83 ? -7.109 4.464 7.015 1.00 94.44 83 ALA A O 1
ATOM 660 N N . SER A 1 84 ? -5.495 5.038 5.570 1.00 94.56 84 SER A N 1
ATOM 661 C CA . SER A 1 84 ? -4.795 5.959 6.472 1.00 94.56 84 SER A CA 1
ATOM 662 C C . SER A 1 84 ? -5.650 7.172 6.836 1.00 94.56 84 SER A C 1
ATOM 664 O O . SER A 1 84 ? -5.660 7.581 7.996 1.00 94.56 84 SER A O 1
ATOM 666 N N . PHE A 1 85 ? -6.396 7.727 5.876 1.00 96.12 85 PHE A N 1
ATOM 667 C CA . PHE A 1 85 ? -7.322 8.831 6.127 1.00 96.12 85 PHE A CA 1
ATOM 668 C C . PHE A 1 85 ? -8.399 8.450 7.149 1.00 96.12 85 PHE A C 1
ATOM 670 O O . PHE A 1 85 ? -8.607 9.167 8.131 1.00 96.12 85 PHE A O 1
ATOM 677 N N . TRP A 1 86 ? -9.061 7.310 6.943 1.00 97.06 86 TRP A N 1
ATOM 678 C CA . TRP A 1 86 ? -10.104 6.846 7.853 1.00 97.06 86 TRP A CA 1
ATOM 679 C C . TRP A 1 86 ? -9.541 6.447 9.208 1.00 97.06 86 TRP A C 1
ATOM 681 O O . TRP A 1 86 ? -10.118 6.810 10.225 1.00 97.06 86 TRP A O 1
ATOM 691 N N . TYR A 1 87 ? -8.379 5.795 9.230 1.00 96.38 87 TYR A N 1
ATOM 692 C CA . TYR A 1 87 ? -7.702 5.419 10.467 1.00 96.38 87 TYR A CA 1
ATOM 693 C C . TYR A 1 87 ? -7.440 6.644 11.339 1.00 96.38 87 TYR A C 1
ATOM 695 O O . TYR A 1 87 ? -7.812 6.676 12.508 1.00 96.38 87 TYR A O 1
ATOM 703 N N . LEU A 1 88 ? -6.847 7.689 10.751 1.00 96.19 88 LEU A N 1
ATOM 704 C CA . LEU A 1 88 ? -6.578 8.931 11.465 1.00 96.19 88 LEU A CA 1
ATOM 705 C C . LEU A 1 88 ? -7.878 9.609 11.912 1.00 96.19 88 LEU A C 1
ATOM 707 O O . LEU A 1 88 ? -7.943 10.134 13.018 1.00 96.19 88 LEU A O 1
ATOM 711 N N . THR A 1 89 ? -8.916 9.573 11.077 1.00 97.00 89 THR A N 1
ATOM 712 C CA . THR A 1 89 ? -10.220 10.162 11.404 1.00 97.00 89 THR A CA 1
ATOM 713 C C . THR A 1 89 ? -10.863 9.470 12.607 1.00 97.00 89 THR A C 1
ATOM 715 O O . THR A 1 89 ? -11.268 10.159 13.537 1.00 97.00 89 THR A O 1
ATOM 718 N N . GLU A 1 90 ? -10.910 8.136 12.638 1.00 96.25 90 GLU A N 1
ATOM 719 C CA . GLU A 1 90 ? -11.471 7.359 13.757 1.00 96.25 90 GLU A CA 1
ATOM 720 C C . GLU A 1 90 ? -10.678 7.562 15.055 1.00 96.25 90 GLU A C 1
ATOM 722 O O . GLU A 1 90 ? -11.258 7.743 16.127 1.00 96.25 90 GLU A O 1
ATOM 727 N N . VAL A 1 91 ? -9.344 7.601 14.955 1.00 96.19 91 VAL A N 1
ATOM 728 C CA . VAL A 1 91 ? -8.469 7.880 16.099 1.00 96.19 91 VAL A CA 1
ATOM 729 C C . VAL A 1 91 ? -8.722 9.280 16.657 1.00 96.19 91 VAL A C 1
ATOM 731 O O . VAL A 1 91 ? -8.887 9.429 17.862 1.00 96.19 91 VAL A O 1
ATOM 734 N N . LEU A 1 92 ? -8.787 10.309 15.807 1.00 96.19 92 LEU A N 1
ATOM 735 C CA . LEU A 1 92 ? -8.982 11.694 16.251 1.00 96.19 92 LEU A CA 1
ATOM 736 C C . LEU A 1 92 ? -10.421 11.993 16.696 1.00 96.19 92 LEU A C 1
ATOM 738 O O . LEU A 1 92 ? -10.634 12.884 17.516 1.00 96.19 92 LEU A O 1
ATOM 742 N N . ALA A 1 93 ? -11.411 11.271 16.170 1.00 96.19 93 ALA A N 1
ATOM 743 C CA . ALA A 1 93 ? -12.812 11.438 16.546 1.00 96.19 93 ALA A CA 1
ATOM 744 C C . ALA A 1 93 ? -13.127 10.869 17.941 1.00 96.19 93 ALA A C 1
ATOM 746 O O . ALA A 1 93 ? -14.088 11.305 18.578 1.00 96.19 93 ALA A O 1
ATOM 747 N N . SER A 1 94 ? -12.326 9.919 18.434 1.00 96.25 94 SER A N 1
ATOM 748 C CA . SER A 1 94 ? -12.519 9.277 19.733 1.00 96.25 94 SER A CA 1
ATOM 749 C C . SER A 1 94 ? -11.399 9.630 20.705 1.00 96.25 94 SER A C 1
ATOM 751 O O . SER A 1 94 ? -10.291 9.103 20.631 1.00 96.25 94 SER A O 1
ATOM 753 N N . LYS A 1 95 ? -11.722 10.478 21.686 1.00 95.75 95 LYS A N 1
ATOM 754 C CA . LYS A 1 95 ? -10.783 10.862 22.748 1.00 95.75 95 LYS A CA 1
ATOM 755 C C . LYS A 1 95 ? -10.222 9.647 23.505 1.00 95.75 95 LYS A C 1
ATOM 757 O O . LYS A 1 95 ? -9.030 9.618 23.778 1.00 95.75 95 LYS A O 1
ATOM 762 N N . ASP A 1 96 ? -11.056 8.642 23.786 1.00 96.50 96 ASP A N 1
ATOM 763 C CA . ASP A 1 96 ? -10.631 7.405 24.465 1.00 96.50 96 ASP A CA 1
ATOM 764 C C . ASP A 1 96 ? -9.596 6.623 23.642 1.00 96.50 96 ASP A C 1
ATOM 766 O O . ASP A 1 96 ? -8.554 6.225 24.159 1.00 96.50 96 ASP A O 1
ATOM 770 N N . ILE A 1 97 ? -9.849 6.438 22.340 1.00 95.25 97 ILE A N 1
ATOM 771 C CA . ILE A 1 97 ? -8.926 5.715 21.452 1.00 95.25 97 ILE A CA 1
ATOM 772 C C . ILE A 1 97 ? -7.617 6.490 21.310 1.00 95.25 97 ILE A C 1
ATOM 774 O O . ILE A 1 97 ? -6.546 5.891 21.394 1.00 95.25 97 ILE A O 1
ATOM 778 N N . PHE A 1 98 ? -7.700 7.808 21.126 1.00 95.56 98 PHE A N 1
ATOM 779 C CA . PHE A 1 98 ? -6.532 8.673 21.026 1.00 95.56 98 PHE A CA 1
ATOM 780 C C . PHE A 1 98 ? -5.632 8.562 22.263 1.00 95.56 98 PHE A C 1
ATOM 782 O O . PHE A 1 98 ? -4.450 8.256 22.123 1.00 95.56 98 PHE A O 1
ATOM 789 N N . GLU A 1 99 ? -6.189 8.728 23.467 1.00 94.69 99 GLU A N 1
ATOM 790 C CA . GLU A 1 99 ? -5.432 8.636 24.724 1.00 94.69 99 GLU A CA 1
ATOM 791 C C . GLU A 1 99 ? -4.814 7.244 24.917 1.00 94.69 99 GLU A C 1
ATOM 793 O O . GLU A 1 99 ? -3.654 7.124 25.312 1.00 94.69 99 GLU A O 1
ATOM 798 N N . ARG A 1 100 ? -5.546 6.173 24.585 1.00 94.81 100 ARG A N 1
ATOM 799 C CA . ARG A 1 100 ? -5.020 4.801 24.657 1.00 94.81 100 ARG A CA 1
ATOM 800 C C . ARG A 1 100 ? -3.856 4.577 23.698 1.00 94.81 100 ARG A C 1
ATOM 802 O O . ARG A 1 100 ? -2.864 3.983 24.104 1.00 94.81 100 ARG A O 1
ATOM 809 N N . ILE A 1 101 ? -3.956 5.059 22.459 1.00 92.38 101 ILE A N 1
ATOM 810 C CA . ILE A 1 101 ? -2.872 4.963 21.474 1.00 92.38 101 ILE A CA 1
ATOM 811 C C . ILE A 1 101 ? -1.652 5.765 21.926 1.00 92.38 101 ILE A C 1
ATOM 813 O O . ILE A 1 101 ? -0.536 5.268 21.809 1.00 92.38 101 ILE A O 1
ATOM 817 N N . GLN A 1 102 ? -1.841 6.977 22.452 1.00 89.62 102 GLN A N 1
ATOM 818 C CA . GLN A 1 102 ? -0.731 7.778 22.971 1.00 89.62 102 GLN A CA 1
ATOM 819 C C . GLN A 1 102 ? 0.002 7.051 24.102 1.00 89.62 102 GLN A C 1
ATOM 821 O O . GLN A 1 102 ? 1.216 6.888 24.019 1.00 89.62 102 GLN A O 1
ATOM 826 N N . ASN A 1 103 ? -0.734 6.541 25.094 1.00 90.25 103 ASN A N 1
ATOM 827 C CA . ASN A 1 103 ? -0.159 5.782 26.207 1.00 90.25 103 ASN A CA 1
ATOM 828 C C . ASN A 1 103 ? 0.574 4.517 25.731 1.00 90.25 103 ASN A C 1
ATOM 830 O O . ASN A 1 103 ? 1.649 4.200 26.232 1.00 90.25 103 ASN A O 1
ATOM 834 N N . GLU A 1 104 ? 0.005 3.801 24.760 1.00 89.38 104 GLU A N 1
ATOM 835 C CA . GLU A 1 104 ? 0.609 2.600 24.180 1.00 89.38 104 GLU A CA 1
ATOM 836 C C . GLU A 1 104 ? 1.929 2.926 23.462 1.00 89.38 104 GLU A C 1
ATOM 838 O O . GLU A 1 104 ? 2.944 2.269 23.693 1.00 89.38 104 GLU A O 1
ATOM 843 N N . ILE A 1 105 ? 1.945 3.984 22.642 1.00 85.81 105 ILE A N 1
ATOM 844 C CA . ILE A 1 105 ? 3.154 4.444 21.948 1.00 85.81 105 ILE A CA 1
ATOM 845 C C . ILE A 1 105 ? 4.207 4.896 22.962 1.00 85.81 105 ILE A C 1
ATOM 847 O O . ILE A 1 105 ? 5.360 4.490 22.846 1.00 85.81 105 ILE A O 1
ATOM 851 N N . GLU A 1 106 ? 3.835 5.693 23.967 1.00 85.06 106 GLU A N 1
ATOM 852 C CA . GLU A 1 106 ? 4.748 6.130 25.032 1.00 85.06 106 GLU A CA 1
ATOM 853 C C . GLU A 1 106 ? 5.335 4.948 25.811 1.00 85.06 106 GLU A C 1
ATOM 855 O O . GLU A 1 106 ? 6.524 4.952 26.135 1.00 85.06 106 GLU A O 1
ATOM 860 N N . HIS A 1 107 ? 4.538 3.911 26.075 1.00 84.62 107 HIS A N 1
ATOM 861 C CA . HIS A 1 107 ? 5.001 2.697 26.738 1.00 84.62 107 HIS A CA 1
ATOM 862 C C . HIS A 1 107 ? 6.003 1.908 25.878 1.00 84.62 107 HIS A C 1
ATOM 864 O O . HIS A 1 107 ? 7.042 1.480 26.381 1.00 84.62 107 HIS A O 1
ATOM 870 N N . GLU A 1 108 ? 5.730 1.723 24.583 1.00 80.00 108 GLU A N 1
ATOM 871 C CA . GLU A 1 108 ? 6.613 0.964 23.683 1.00 80.00 108 GLU A CA 1
ATOM 872 C C . GLU A 1 108 ? 7.903 1.703 23.308 1.00 80.00 108 GLU A C 1
ATOM 874 O O . GLU A 1 108 ? 8.943 1.079 23.062 1.00 80.00 108 GLU A O 1
ATOM 879 N N . CYS A 1 109 ? 7.824 3.029 23.222 1.00 75.62 109 CYS A N 1
ATOM 880 C CA . CYS A 1 109 ? 8.883 3.893 22.713 1.00 75.62 109 CYS A CA 1
ATOM 881 C C . CYS A 1 109 ? 9.693 4.557 23.841 1.00 75.62 109 CYS A C 1
ATOM 883 O O . CYS A 1 109 ? 10.819 4.996 23.626 1.00 75.62 109 CYS A O 1
ATOM 885 N N . GLY A 1 110 ? 9.162 4.579 25.061 1.00 70.38 110 GLY A N 1
ATOM 886 C CA . GLY A 1 110 ? 9.738 5.297 26.188 1.00 70.38 110 GLY A CA 1
ATOM 887 C C . GLY A 1 110 ? 9.270 6.757 26.254 1.00 70.38 110 GLY A C 1
ATOM 888 O O . GLY A 1 110 ? 8.790 7.330 25.268 1.00 70.38 110 GLY A O 1
ATOM 889 N N . PRO A 1 111 ? 9.395 7.387 27.436 1.00 65.56 111 PRO A N 1
ATOM 890 C CA . PRO A 1 111 ? 8.927 8.747 27.650 1.00 65.56 111 PRO A CA 1
ATOM 891 C C . PRO A 1 111 ? 9.703 9.732 26.770 1.00 65.56 111 PRO A C 1
ATOM 893 O O . PRO A 1 111 ? 10.931 9.776 26.795 1.00 65.56 111 PRO A O 1
ATOM 896 N N . GLY A 1 112 ? 8.973 10.564 26.026 1.00 61.69 112 GLY A N 1
ATOM 897 C CA . GLY A 1 112 ? 9.551 11.672 25.270 1.00 61.69 112 GLY A CA 1
ATOM 898 C C . GLY A 1 112 ? 9.886 11.386 23.807 1.00 61.69 112 GLY A C 1
ATOM 899 O O . GLY A 1 112 ? 10.414 12.295 23.175 1.00 61.69 112 GLY A O 1
ATOM 900 N N . ILE A 1 113 ? 9.534 10.226 23.229 1.00 64.25 113 ILE A N 1
ATOM 901 C CA . ILE A 1 113 ? 9.727 10.004 21.779 1.00 64.25 113 ILE A CA 1
ATOM 902 C C . ILE A 1 113 ? 8.953 11.018 20.921 1.00 64.25 113 ILE A C 1
ATOM 904 O O . ILE A 1 113 ? 9.461 11.515 19.917 1.00 64.25 113 ILE A O 1
ATOM 908 N N . ALA A 1 114 ? 7.763 11.424 21.376 1.00 57.12 114 ALA A N 1
ATOM 909 C CA . ALA A 1 114 ? 6.999 12.501 20.745 1.00 57.12 114 ALA A CA 1
ATOM 910 C C . ALA A 1 114 ? 7.759 13.847 20.730 1.00 57.12 114 ALA A C 1
ATOM 912 O O . ALA A 1 114 ? 7.502 14.690 19.873 1.00 57.12 114 ALA A O 1
ATOM 913 N N . SER A 1 115 ? 8.705 14.034 21.656 1.00 60.38 115 SER A N 1
ATOM 914 C CA . SER A 1 115 ? 9.500 15.254 21.836 1.00 60.38 115 SER A CA 1
ATOM 915 C C . SER A 1 115 ? 10.927 15.137 21.285 1.00 60.38 115 SER A C 1
ATOM 917 O O . SER A 1 115 ? 11.549 16.162 21.014 1.00 60.38 115 SER A O 1
ATOM 919 N N . SER A 1 116 ? 11.465 13.919 21.146 1.00 63.47 116 SER A N 1
ATOM 920 C CA . SER A 1 116 ? 12.848 13.665 20.716 1.00 63.47 116 SER A CA 1
ATOM 921 C C . SER A 1 116 ? 13.012 13.684 19.197 1.00 63.47 116 SER A C 1
ATOM 923 O O . SER A 1 116 ? 14.128 13.853 18.707 1.00 63.47 116 SER A O 1
ATOM 925 N N . GLY A 1 117 ? 11.916 13.532 18.443 1.00 60.19 117 GLY A N 1
ATOM 926 C CA . GLY A 1 117 ? 11.964 13.411 16.985 1.00 60.19 117 GLY A CA 1
ATOM 927 C C . GLY A 1 117 ? 12.626 12.113 16.512 1.00 60.19 117 GLY A C 1
ATOM 928 O O . GLY A 1 117 ? 12.972 11.998 15.336 1.00 60.19 117 GLY A O 1
ATOM 929 N N . GLU A 1 118 ? 12.824 11.144 17.410 1.00 66.81 118 GLU A N 1
ATOM 930 C CA . GLU A 1 118 ? 13.341 9.830 17.047 1.00 66.81 118 GLU A CA 1
ATOM 931 C C . GLU A 1 118 ? 12.330 9.073 16.185 1.00 66.81 118 GLU A C 1
ATOM 933 O O . GLU A 1 118 ? 11.115 9.111 16.395 1.00 66.81 118 GLU A O 1
ATOM 938 N N . MET A 1 119 ? 12.854 8.380 15.175 1.00 65.69 119 MET A N 1
ATOM 939 C CA . MET A 1 119 ? 12.038 7.623 14.241 1.00 65.69 119 MET A CA 1
ATOM 940 C C . MET A 1 119 ? 11.462 6.389 14.940 1.00 65.69 119 MET A C 1
ATOM 942 O O . MET A 1 119 ? 12.201 5.552 15.456 1.00 65.69 119 MET A O 1
ATOM 946 N N . LEU A 1 120 ? 10.135 6.274 14.923 1.00 75.38 120 LEU A N 1
ATOM 947 C CA . LEU A 1 120 ? 9.410 5.095 15.385 1.00 75.38 120 LEU A CA 1
ATOM 948 C C . LEU A 1 120 ? 9.891 3.842 14.634 1.00 75.38 120 LEU A C 1
ATOM 950 O O . LEU A 1 120 ? 9.971 3.866 13.407 1.00 75.38 120 LEU A O 1
ATOM 954 N N . ASP A 1 121 ? 10.204 2.761 15.362 1.00 77.50 121 ASP A N 1
ATOM 955 C CA . ASP A 1 121 ? 10.586 1.459 14.785 1.00 77.50 121 ASP A CA 1
ATOM 956 C C . ASP A 1 121 ? 9.378 0.776 14.117 1.00 77.50 121 ASP A C 1
ATOM 958 O O . ASP A 1 121 ? 8.605 0.134 14.839 1.00 77.50 121 ASP A O 1
ATOM 962 N N . PRO A 1 122 ? 9.236 0.820 12.772 1.00 77.88 122 PRO A N 1
ATOM 963 C CA . PRO A 1 122 ? 8.011 0.423 12.074 1.00 77.88 122 PRO A CA 1
ATOM 964 C C . PRO A 1 122 ? 7.570 -1.006 12.386 1.00 77.88 122 PRO A C 1
ATOM 966 O O . PRO A 1 122 ? 6.378 -1.310 12.385 1.00 77.88 122 PRO A O 1
ATOM 969 N N . VAL A 1 123 ? 8.526 -1.900 12.661 1.00 80.75 123 VAL A N 1
ATOM 970 C CA . VAL A 1 123 ? 8.241 -3.307 12.957 1.00 80.75 123 VAL A CA 1
ATOM 971 C C . VAL A 1 123 ? 7.501 -3.437 14.283 1.00 80.75 123 VAL A C 1
ATOM 973 O O . VAL A 1 123 ? 6.602 -4.270 14.394 1.00 80.75 123 VAL A O 1
ATOM 976 N N . ARG A 1 124 ? 7.827 -2.610 15.280 1.00 82.94 124 ARG A N 1
ATOM 977 C CA . ARG A 1 124 ? 7.111 -2.612 16.560 1.00 82.94 124 ARG A CA 1
ATOM 978 C C . ARG A 1 124 ? 5.685 -2.120 16.386 1.00 82.94 124 ARG A C 1
ATOM 980 O O . ARG A 1 124 ? 4.766 -2.840 16.762 1.00 82.94 124 ARG A O 1
ATOM 987 N N . GLN A 1 125 ? 5.479 -0.982 15.716 1.00 83.31 125 GLN A N 1
ATOM 988 C CA . GLN A 1 125 ? 4.121 -0.439 15.573 1.00 83.31 125 GLN A CA 1
ATOM 989 C C . GLN A 1 125 ? 3.224 -1.331 14.713 1.00 83.31 125 GLN A C 1
ATOM 991 O O . GLN A 1 125 ? 2.046 -1.485 15.022 1.00 83.31 125 GLN A O 1
ATOM 996 N N . ILE A 1 126 ? 3.766 -1.976 13.673 1.00 86.12 126 ILE A N 1
ATOM 997 C CA . ILE A 1 126 ? 2.996 -2.934 12.864 1.00 86.12 126 ILE A CA 1
ATOM 998 C C . ILE A 1 126 ? 2.530 -4.127 13.705 1.00 86.12 126 ILE A C 1
ATOM 1000 O O . ILE A 1 126 ? 1.482 -4.690 13.404 1.00 86.12 126 ILE A O 1
ATOM 1004 N N . ASN A 1 127 ? 3.269 -4.514 14.748 1.00 88.31 127 ASN A N 1
ATOM 1005 C CA . ASN A 1 127 ? 2.929 -5.639 15.621 1.00 88.31 127 ASN A CA 1
ATOM 1006 C C . ASN A 1 127 ? 2.168 -5.232 16.893 1.00 88.31 127 ASN A C 1
ATOM 1008 O O . ASN A 1 127 ? 1.799 -6.107 17.678 1.00 88.31 127 ASN A O 1
ATOM 1012 N N . ASN A 1 128 ? 1.899 -3.941 17.095 1.00 92.75 128 ASN A N 1
ATOM 1013 C CA . ASN A 1 128 ? 1.145 -3.480 18.249 1.00 92.75 128 ASN A CA 1
ATOM 1014 C C . ASN A 1 128 ? -0.330 -3.908 18.146 1.00 92.75 128 ASN A C 1
ATOM 1016 O O . ASN A 1 128 ? -1.026 -3.589 17.178 1.00 92.75 128 ASN A O 1
ATOM 1020 N N . ALA A 1 129 ? -0.825 -4.606 19.170 1.00 94.62 129 ALA A N 1
ATOM 1021 C CA . ALA A 1 129 ? -2.168 -5.181 19.161 1.00 94.62 129 ALA A CA 1
ATOM 1022 C C . ALA A 1 129 ? -3.280 -4.119 19.114 1.00 94.62 129 ALA A C 1
ATOM 1024 O O . ALA A 1 129 ? -4.291 -4.323 18.440 1.00 94.62 129 ALA A O 1
ATOM 1025 N N . LEU A 1 130 ? -3.101 -2.984 19.798 1.00 94.88 130 LEU A N 1
ATOM 1026 C CA . LEU A 1 130 ? -4.071 -1.890 19.787 1.00 94.88 130 LEU A CA 1
ATOM 1027 C C . LEU A 1 130 ? -4.121 -1.221 18.409 1.00 94.88 130 LEU A C 1
ATOM 1029 O O . LEU A 1 130 ? -5.210 -1.061 17.857 1.00 94.88 130 LEU A O 1
ATOM 1033 N N . LEU A 1 131 ? -2.964 -0.886 17.829 1.00 94.25 131 LEU A N 1
ATOM 1034 C CA . LEU A 1 131 ? -2.891 -0.278 16.495 1.00 94.25 131 LEU A CA 1
ATOM 1035 C C . LEU A 1 131 ? -3.481 -1.211 15.426 1.00 94.25 131 LEU A C 1
ATOM 1037 O O . LEU A 1 131 ? -4.261 -0.769 14.581 1.00 94.25 131 LEU A O 1
ATOM 1041 N N . GLN A 1 132 ? -3.195 -2.516 15.500 1.00 95.44 132 GLN A N 1
ATOM 1042 C CA . GLN A 1 132 ? -3.807 -3.508 14.614 1.00 95.44 132 GLN A CA 1
ATOM 1043 C C . GLN A 1 132 ? -5.327 -3.597 14.789 1.00 95.44 132 GLN A C 1
ATOM 1045 O O . GLN A 1 132 ? -6.043 -3.689 13.791 1.00 95.44 132 GLN A O 1
ATOM 1050 N N . ALA A 1 133 ? -5.836 -3.555 16.024 1.00 96.69 133 ALA A N 1
ATOM 1051 C CA . ALA A 1 133 ? -7.272 -3.608 16.289 1.00 96.69 133 ALA A CA 1
ATOM 1052 C C . ALA A 1 133 ? -8.001 -2.383 15.719 1.00 96.69 133 ALA A C 1
ATOM 1054 O O . ALA A 1 133 ? -9.025 -2.531 15.051 1.00 96.69 133 ALA A O 1
ATOM 1055 N N . VAL A 1 134 ? -7.448 -1.183 15.917 1.00 96.25 134 VAL A N 1
ATOM 1056 C CA . VAL A 1 134 ? -8.000 0.060 15.355 1.00 96.25 134 VAL A CA 1
ATOM 1057 C C . VAL A 1 134 ? -7.944 0.035 13.829 1.00 96.25 134 VAL A C 1
ATOM 1059 O O . VAL A 1 134 ? -8.904 0.430 13.165 1.00 96.25 134 VAL A O 1
ATOM 1062 N N . TYR A 1 135 ? -6.863 -0.494 13.252 1.00 95.62 135 TYR A N 1
ATOM 1063 C CA . TYR A 1 135 ? -6.731 -0.631 11.805 1.00 95.62 135 TYR A CA 1
ATOM 1064 C C . TYR A 1 135 ? -7.764 -1.602 11.237 1.00 95.62 135 TYR A C 1
ATOM 1066 O O . TYR A 1 135 ? -8.469 -1.266 10.287 1.00 95.62 135 TYR A O 1
ATOM 1074 N N . ALA A 1 136 ? -7.923 -2.772 11.856 1.00 96.38 136 ALA A N 1
ATOM 1075 C CA . ALA A 1 136 ? -8.921 -3.754 11.456 1.00 96.38 136 ALA A CA 1
ATOM 1076 C C . ALA A 1 136 ? -10.349 -3.189 11.532 1.00 96.38 136 ALA A C 1
ATOM 1078 O O . ALA A 1 136 ? -11.129 -3.382 10.599 1.00 96.38 136 ALA A O 1
ATOM 1079 N N . GLU A 1 137 ? -10.680 -2.455 12.597 1.00 96.94 137 GLU A N 1
ATOM 1080 C CA . GLU A 1 137 ? -12.003 -1.847 12.760 1.00 96.94 137 GLU A CA 1
ATOM 1081 C C . GLU A 1 137 ? -12.252 -0.722 11.746 1.00 96.94 137 GLU A C 1
ATOM 1083 O O . GLU A 1 137 ? -13.329 -0.647 11.153 1.00 96.94 137 GLU A O 1
ATOM 1088 N N . THR A 1 138 ? -11.227 0.081 11.449 1.00 96.38 138 THR A N 1
ATOM 1089 C CA . THR A 1 138 ? -11.271 1.086 10.377 1.00 96.38 138 THR A CA 1
ATOM 1090 C C . THR A 1 138 ? -11.592 0.430 9.034 1.00 96.38 138 THR A C 1
ATOM 1092 O O . THR A 1 138 ? -12.487 0.879 8.315 1.00 96.38 138 THR A O 1
ATOM 1095 N N . LEU A 1 139 ? -10.898 -0.661 8.688 1.00 95.25 139 LEU A N 1
ATOM 1096 C CA . LEU A 1 139 ? -11.164 -1.391 7.448 1.00 95.25 139 LEU A CA 1
ATOM 1097 C C . LEU A 1 139 ? -12.577 -1.990 7.440 1.00 95.25 139 LEU A C 1
ATOM 1099 O O . LEU A 1 139 ? -13.251 -1.937 6.414 1.00 95.25 139 LEU A O 1
ATOM 1103 N N . ARG A 1 140 ? -13.053 -2.516 8.576 1.00 96.62 140 ARG A N 1
ATOM 1104 C CA . ARG A 1 140 ? -14.409 -3.069 8.710 1.00 96.62 140 ARG A CA 1
ATOM 1105 C C . ARG A 1 140 ? -15.494 -2.021 8.442 1.00 96.62 140 ARG A C 1
ATOM 1107 O O . ARG A 1 140 ? -16.529 -2.363 7.872 1.00 96.62 140 ARG A O 1
ATOM 1114 N N . LEU A 1 141 ? -15.281 -0.781 8.879 1.00 95.75 141 LEU A N 1
ATOM 1115 C CA . LEU A 1 141 ? -16.243 0.315 8.741 1.00 95.75 141 LEU A CA 1
ATOM 1116 C C . LEU A 1 141 ? -16.219 0.960 7.352 1.00 95.75 141 LEU A C 1
ATOM 1118 O O . LEU A 1 141 ? -17.276 1.289 6.817 1.00 95.75 141 LEU A O 1
ATOM 1122 N N . HIS A 1 142 ? -15.029 1.122 6.770 1.00 95.25 142 HIS A N 1
ATOM 1123 C CA . HIS A 1 142 ? -14.833 2.031 5.635 1.00 95.25 142 HIS A CA 1
ATOM 1124 C C . HIS A 1 142 ? -14.431 1.355 4.327 1.00 95.25 142 HIS A C 1
ATOM 1126 O O . HIS A 1 142 ? -14.426 2.006 3.280 1.00 95.25 142 HIS A O 1
ATOM 1132 N N . VAL A 1 143 ? -14.100 0.061 4.343 1.00 89.31 143 VAL A N 1
ATOM 1133 C CA . VAL A 1 143 ? -13.649 -0.654 3.144 1.00 89.31 143 VAL A CA 1
ATOM 1134 C C . VAL A 1 143 ? -14.699 -1.647 2.661 1.00 89.31 143 VAL A C 1
ATOM 1136 O O . VAL A 1 143 ? -15.066 -2.600 3.342 1.00 89.31 143 VAL A O 1
ATOM 1139 N N . ALA A 1 144 ? -15.135 -1.452 1.417 1.00 88.38 144 ALA A N 1
ATOM 1140 C CA . ALA A 1 144 ? -15.992 -2.381 0.696 1.00 88.38 144 ALA A CA 1
ATOM 1141 C C . ALA A 1 144 ? -15.184 -3.103 -0.391 1.00 88.38 144 ALA A C 1
ATOM 1143 O O . ALA A 1 144 ? -14.873 -2.528 -1.435 1.00 88.38 144 ALA A O 1
ATOM 1144 N N . THR A 1 145 ? -14.868 -4.379 -0.162 1.00 87.38 145 THR A N 1
ATOM 1145 C CA . THR A 1 145 ? -14.062 -5.188 -1.090 1.00 87.38 145 THR A CA 1
ATOM 1146 C C . THR A 1 145 ? -14.912 -6.245 -1.784 1.00 87.38 145 THR A C 1
ATOM 1148 O O . THR A 1 145 ? -15.541 -7.078 -1.133 1.00 87.38 145 THR A O 1
ATOM 1151 N N . LEU A 1 146 ? -14.865 -6.277 -3.118 1.00 92.25 146 LEU A N 1
ATOM 1152 C CA . LEU A 1 146 ? -15.408 -7.377 -3.914 1.00 92.25 146 LEU A CA 1
ATOM 1153 C C . LEU A 1 146 ? -14.284 -8.346 -4.298 1.00 92.25 146 LEU A C 1
ATOM 1155 O O . LEU A 1 146 ? -13.489 -8.068 -5.194 1.00 92.25 146 LEU A O 1
ATOM 1159 N N . ILE A 1 147 ? -14.237 -9.508 -3.647 1.00 92.50 147 ILE A N 1
ATOM 1160 C CA . ILE A 1 147 ? -13.283 -10.572 -3.986 1.00 92.50 147 ILE A CA 1
ATOM 1161 C C . ILE A 1 147 ? -13.938 -11.510 -5.001 1.00 92.50 147 ILE A C 1
ATOM 1163 O O . ILE A 1 147 ? -14.858 -12.255 -4.667 1.00 92.50 147 ILE A O 1
ATOM 1167 N N . THR A 1 148 ? -13.451 -11.493 -6.241 1.00 93.44 148 THR A N 1
ATOM 1168 C CA . THR A 1 148 ? -13.952 -12.363 -7.314 1.00 93.44 148 THR A CA 1
ATOM 1169 C C . THR A 1 148 ? -13.073 -13.601 -7.480 1.00 93.44 148 THR A C 1
ATOM 1171 O O . THR A 1 148 ? -11.871 -13.578 -7.212 1.00 93.44 148 THR A O 1
ATOM 1174 N N . ARG A 1 149 ? -13.674 -14.720 -7.900 1.00 91.56 149 ARG A N 1
ATOM 1175 C CA . ARG A 1 149 ? -12.965 -15.964 -8.238 1.00 91.56 149 ARG A CA 1
ATOM 1176 C C . ARG A 1 149 ? -13.624 -16.618 -9.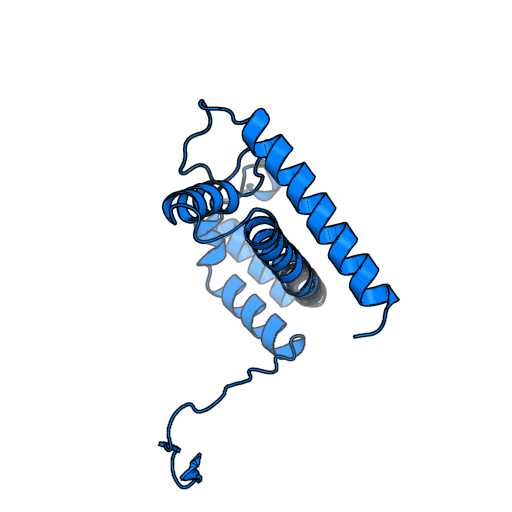447 1.00 91.56 149 ARG A C 1
ATOM 1178 O O . ARG A 1 149 ? -14.817 -16.446 -9.665 1.00 91.56 149 ARG A O 1
ATOM 1185 N N . THR A 1 150 ? -12.851 -17.381 -10.216 1.00 92.50 150 THR A N 1
ATOM 1186 C CA . THR A 1 150 ? -13.348 -18.196 -11.336 1.00 92.50 150 THR A CA 1
ATOM 1187 C C . THR A 1 150 ? -12.961 -19.652 -11.107 1.00 92.50 150 THR A C 1
ATOM 1189 O O . THR A 1 150 ? -11.794 -19.950 -10.842 1.00 92.50 150 THR A O 1
ATOM 1192 N N . VAL A 1 151 ? -13.934 -20.558 -11.199 1.00 92.69 151 VAL A N 1
ATOM 1193 C CA . VAL A 1 151 ? -13.719 -21.999 -11.034 1.00 92.69 151 VAL A CA 1
ATOM 1194 C C . VAL A 1 151 ? -13.191 -22.582 -12.345 1.00 92.69 151 VAL A C 1
ATOM 1196 O O . VAL A 1 151 ? -13.790 -22.406 -13.399 1.00 92.69 151 VAL A O 1
ATOM 1199 N N . LYS A 1 152 ? -12.026 -23.243 -12.295 1.00 93.06 152 LYS A N 1
ATOM 1200 C CA . LYS A 1 152 ? -11.356 -23.794 -13.492 1.00 93.06 152 LYS A CA 1
ATOM 1201 C C . LYS A 1 152 ? -11.797 -25.217 -13.846 1.00 93.06 152 LYS A C 1
ATOM 1203 O O . LYS A 1 152 ? -11.549 -25.670 -14.957 1.00 93.06 152 LYS A O 1
ATOM 1208 N N . LYS A 1 153 ? -12.373 -25.944 -12.888 1.00 93.44 153 LYS A N 1
ATOM 1209 C CA . LYS A 1 153 ? -12.851 -27.329 -13.014 1.00 93.44 153 LYS A CA 1
ATOM 1210 C C . LYS A 1 153 ? -14.042 -27.498 -12.081 1.00 93.44 153 LYS A C 1
ATOM 1212 O O . LYS A 1 153 ? -13.983 -26.934 -10.995 1.00 93.44 153 LYS A O 1
ATOM 1217 N N . GLY A 1 154 ? -15.047 -28.281 -12.476 1.00 90.62 154 GLY A N 1
ATOM 1218 C CA . GLY A 1 154 ? -16.250 -28.491 -11.667 1.00 90.62 154 GLY A CA 1
ATOM 1219 C C . GLY A 1 154 ? -15.904 -28.890 -10.234 1.00 90.62 154 GLY A C 1
ATOM 1220 O O . GLY A 1 154 ? -15.156 -29.849 -10.019 1.00 90.62 154 GLY A O 1
ATOM 1221 N N . GLN A 1 155 ? -16.398 -28.126 -9.265 1.00 91.69 155 GLN A N 1
ATOM 1222 C CA . GLN A 1 155 ? -16.146 -28.362 -7.845 1.00 91.69 155 GLN A CA 1
ATOM 1223 C C . GLN A 1 155 ? -17.421 -28.174 -7.040 1.00 91.69 155 GLN A C 1
ATOM 1225 O O . GLN A 1 155 ? -18.281 -27.368 -7.373 1.00 91.69 155 GLN A O 1
ATOM 1230 N N . THR A 1 156 ? -17.538 -28.913 -5.944 1.00 92.62 156 THR A N 1
ATOM 1231 C CA . THR A 1 156 ? -18.654 -28.749 -5.017 1.00 92.62 156 THR A CA 1
ATOM 1232 C C . THR A 1 156 ? -18.177 -27.980 -3.797 1.00 92.62 156 THR A C 1
ATOM 1234 O O . THR A 1 156 ? -17.249 -28.403 -3.109 1.00 92.62 156 THR A O 1
ATOM 1237 N N . VAL A 1 157 ? -18.820 -26.849 -3.514 1.00 92.00 157 VAL A N 1
ATOM 1238 C CA . VAL A 1 157 ? -18.610 -26.096 -2.277 1.00 92.00 157 VAL A CA 1
ATOM 1239 C C . VAL A 1 157 ? -19.879 -26.208 -1.449 1.00 92.00 157 VAL A C 1
ATOM 1241 O O . VAL A 1 157 ? -20.917 -25.633 -1.779 1.00 92.00 157 VAL A O 1
ATOM 1244 N N . ARG A 1 158 ? -19.790 -26.968 -0.353 1.00 91.50 158 ARG A N 1
ATOM 1245 C CA . ARG A 1 158 ? -20.948 -27.380 0.455 1.00 91.50 158 ARG A CA 1
ATOM 1246 C C . ARG A 1 158 ? -21.973 -28.127 -0.408 1.00 91.50 158 ARG A C 1
ATOM 1248 O O . ARG A 1 158 ? -21.685 -29.230 -0.847 1.00 91.50 158 ARG A O 1
ATOM 1255 N N . SER A 1 159 ? -23.142 -27.538 -0.645 1.00 92.00 159 SER A N 1
ATOM 1256 C CA . SER A 1 159 ? -24.232 -28.104 -1.447 1.00 92.00 159 SER A CA 1
ATOM 1257 C C . SER A 1 159 ? -24.304 -27.533 -2.866 1.00 92.00 159 SER A C 1
ATOM 1259 O O . SER A 1 159 ? -25.213 -27.884 -3.611 1.00 92.00 159 SER A O 1
ATOM 1261 N N . TRP A 1 160 ? -23.397 -26.623 -3.233 1.00 89.81 160 TRP A N 1
ATOM 1262 C CA . TRP A 1 160 ? -23.437 -25.917 -4.511 1.00 89.81 160 TRP A CA 1
ATOM 1263 C C . TRP A 1 160 ? -22.403 -26.497 -5.465 1.00 89.81 160 TRP A C 1
ATOM 1265 O O . TRP A 1 160 ? -21.223 -26.591 -5.121 1.00 89.81 160 TRP A O 1
ATOM 1275 N N . LEU A 1 161 ? -22.854 -26.868 -6.661 1.00 88.38 161 LEU A N 1
ATOM 1276 C CA . LEU A 1 161 ? -21.974 -27.178 -7.778 1.00 88.38 161 LEU A CA 1
ATOM 1277 C C . LEU A 1 161 ? -21.535 -25.858 -8.424 1.00 88.38 161 LEU A C 1
ATOM 1279 O O . LEU A 1 161 ? -22.387 -25.048 -8.792 1.00 88.38 161 LEU A O 1
ATOM 1283 N N . LEU A 1 162 ? -20.223 -25.650 -8.514 1.00 81.25 162 LEU A N 1
ATOM 1284 C CA . LEU A 1 162 ? -19.580 -24.497 -9.139 1.00 81.25 162 LEU A CA 1
ATOM 1285 C C . LEU A 1 162 ? -18.844 -24.901 -10.418 1.00 81.25 162 LEU A C 1
ATOM 1287 O O . LEU A 1 162 ? -18.252 -2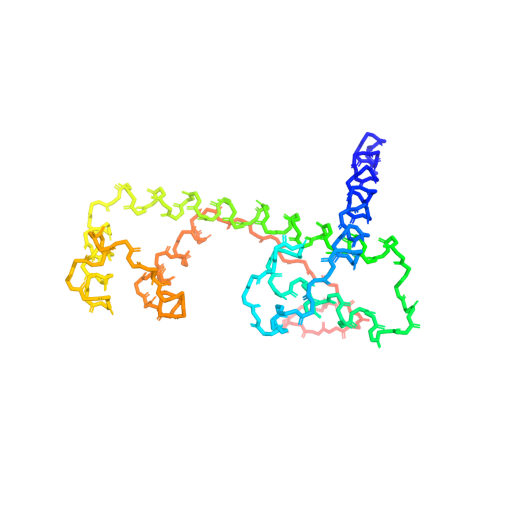6.010 -10.437 1.00 81.25 162 LEU A O 1
#